Protein AF-A0A4Y2EG56-F1 (afdb_monomer_lite)

pLDDT: mean 76.05, std 14.99, range [33.28, 93.25]

Radius of gyration: 24.4 Å; chains: 1; bounding box: 53×30×68 Å

Secondary structure (DSSP, 8-state):
-B-----EEETTTEEE---EEEEEEEEETTEEEEEEEEE-SSS-PPPPPHHHHHHTTS----S----TTHHHHHHHHHHHTHHHHSSS---SS----PPPTTPPP--PPPPSS-GGGGGGTT---------

Organism: Araneus ventricosus (NCBI:txid182803)

Sequence (131 aa):
METRNIVLEAYGGYKLRPVGMIN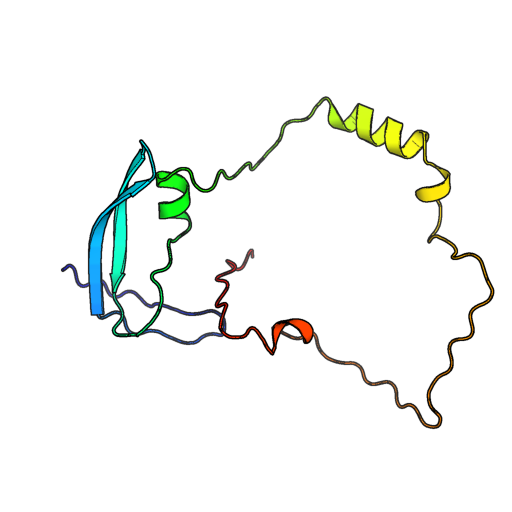LLCSIGNKQSNINFVIENSKSKPLLGLEGCIKLNLVKCIDKVSVNMYQTKTKRIIENNKEIFTGVGKFEGKYTIKLKENAVPIARPPRRIPVSLRCCQLLKLIIPRVE

Structure (mmCIF, N/CA/C/O backbone):
data_AF-A0A4Y2EG56-F1
#
_entry.id   AF-A0A4Y2EG56-F1
#
loop_
_atom_site.group_PDB
_atom_site.id
_atom_site.type_symbol
_atom_site.label_atom_id
_atom_site.label_alt_id
_atom_site.label_comp_id
_atom_site.label_asym_id
_atom_site.label_entity_id
_atom_site.label_seq_id
_atom_site.pdbx_PDB_ins_code
_atom_site.Cartn_x
_atom_site.Cartn_y
_atom_site.Cartn_z
_atom_site.occupancy
_atom_site.B_iso_or_equiv
_atom_site.auth_seq_id
_atom_site.auth_comp_id
_atom_site.auth_asym_id
_atom_site.auth_atom_id
_atom_site.pdbx_PDB_model_num
ATOM 1 N N . MET A 1 1 ? 1.616 -5.820 -30.194 1.00 52.09 1 MET A N 1
ATOM 2 C CA . MET A 1 1 ? 2.252 -5.122 -29.056 1.00 52.09 1 MET A CA 1
ATOM 3 C C . MET A 1 1 ? 2.420 -3.675 -29.461 1.00 52.09 1 MET A C 1
ATOM 5 O O . MET A 1 1 ? 2.997 -3.425 -30.508 1.00 52.09 1 MET A O 1
ATOM 9 N N . GLU A 1 2 ? 1.846 -2.750 -28.702 1.00 53.34 2 GLU A N 1
ATOM 10 C CA . GLU A 1 2 ? 1.925 -1.314 -28.990 1.00 53.34 2 GLU A CA 1
ATOM 11 C C . GLU A 1 2 ? 3.138 -0.735 -28.241 1.00 53.34 2 GLU A C 1
ATOM 13 O O . GLU A 1 2 ? 3.296 -0.980 -27.041 1.00 53.34 2 GLU A O 1
ATOM 18 N N . THR A 1 3 ? 4.019 -0.006 -28.928 1.00 51.59 3 THR A N 1
ATOM 19 C CA . THR A 1 3 ? 5.195 0.641 -28.324 1.00 51.59 3 THR A CA 1
ATOM 20 C C . THR A 1 3 ? 4.871 2.097 -28.012 1.00 51.59 3 THR A C 1
ATOM 22 O O . THR A 1 3 ? 4.972 2.964 -28.876 1.00 51.59 3 THR A O 1
ATOM 25 N N . ARG A 1 4 ? 4.467 2.380 -26.770 1.00 60.25 4 ARG A N 1
ATOM 26 C CA . ARG A 1 4 ? 4.427 3.749 -26.236 1.00 60.25 4 ARG A CA 1
ATOM 27 C C . ARG A 1 4 ? 5.698 4.007 -25.424 1.00 60.25 4 ARG A C 1
ATOM 29 O O . ARG A 1 4 ? 6.161 3.117 -24.714 1.00 60.25 4 ARG A O 1
ATOM 36 N N . ASN A 1 5 ? 6.237 5.225 -25.503 1.00 65.44 5 ASN A N 1
ATOM 37 C CA . ASN A 1 5 ? 7.348 5.684 -24.663 1.00 65.44 5 ASN A CA 1
ATOM 38 C C . ASN A 1 5 ? 6.865 5.842 -23.213 1.00 65.44 5 ASN A C 1
ATOM 40 O O . ASN A 1 5 ? 6.489 6.930 -22.785 1.00 65.44 5 ASN A O 1
ATOM 44 N N . ILE A 1 6 ? 6.818 4.733 -22.476 1.00 74.31 6 ILE A N 1
ATOM 45 C CA . ILE A 1 6 ? 6.399 4.691 -21.074 1.00 74.31 6 ILE A CA 1
ATOM 46 C C . ILE A 1 6 ? 7.645 4.597 -20.208 1.00 74.31 6 ILE A C 1
ATOM 48 O O . ILE A 1 6 ? 8.456 3.686 -20.359 1.00 74.31 6 ILE A O 1
ATOM 52 N N . VAL A 1 7 ? 7.782 5.533 -19.274 1.00 78.19 7 VAL A N 1
ATOM 53 C CA . VAL A 1 7 ? 8.810 5.473 -18.238 1.00 78.19 7 VAL A CA 1
ATOM 54 C C . VAL A 1 7 ? 8.194 4.796 -17.022 1.00 78.19 7 VAL A C 1
ATOM 56 O O . VAL A 1 7 ? 7.281 5.334 -16.401 1.00 78.19 7 VAL A O 1
ATOM 59 N N . LEU A 1 8 ? 8.677 3.600 -16.695 1.00 80.31 8 LEU A N 1
ATOM 60 C CA . LEU A 1 8 ? 8.313 2.914 -15.462 1.00 80.31 8 LEU A CA 1
ATOM 61 C C . LEU A 1 8 ? 9.313 3.302 -14.374 1.00 80.31 8 LEU A C 1
ATOM 63 O O . LEU A 1 8 ? 10.502 3.014 -14.490 1.00 80.31 8 LEU A O 1
ATOM 67 N N . GLU A 1 9 ? 8.842 3.941 -13.310 1.00 82.75 9 GLU A N 1
ATOM 68 C CA . GLU A 1 9 ? 9.673 4.317 -12.168 1.00 82.75 9 GLU A CA 1
ATOM 69 C C . GLU A 1 9 ? 9.198 3.580 -10.917 1.00 82.75 9 GLU A C 1
ATOM 71 O O . GLU A 1 9 ? 8.052 3.701 -10.484 1.00 82.75 9 GLU A O 1
ATOM 76 N N . ALA A 1 10 ? 10.086 2.775 -10.342 1.00 77.25 10 ALA A N 1
ATOM 77 C CA . ALA A 1 10 ? 9.842 2.114 -9.077 1.00 77.25 10 ALA A CA 1
ATOM 78 C C . ALA A 1 10 ? 10.073 3.076 -7.907 1.00 77.25 10 ALA A C 1
ATOM 80 O O . ALA A 1 10 ? 10.843 4.038 -7.983 1.00 77.25 10 ALA A O 1
ATOM 81 N N . TYR A 1 11 ? 9.456 2.743 -6.773 1.00 70.75 11 TYR A N 1
ATOM 82 C CA . TYR A 1 11 ? 9.676 3.444 -5.516 1.00 70.75 11 TYR A CA 1
ATOM 83 C C . TYR A 1 11 ? 11.179 3.554 -5.211 1.00 70.75 11 TYR A C 1
ATOM 85 O O . TYR A 1 11 ? 11.878 2.546 -5.104 1.00 70.75 11 TYR A O 1
ATOM 93 N N . GLY A 1 12 ? 11.673 4.788 -5.087 1.00 71.31 12 GLY A N 1
ATOM 94 C CA . GLY A 1 12 ? 13.093 5.081 -4.880 1.00 71.31 12 GLY A CA 1
ATOM 95 C C . GLY A 1 12 ? 13.820 5.690 -6.082 1.00 71.31 12 GLY A C 1
ATOM 96 O O . GLY A 1 12 ? 14.996 6.006 -5.936 1.00 71.31 12 GLY A O 1
ATOM 97 N N . GLY A 1 13 ? 13.144 5.909 -7.214 1.00 76.19 13 GLY A N 1
ATOM 98 C CA . GLY A 1 13 ? 13.732 6.562 -8.393 1.00 76.19 13 GLY A CA 1
ATOM 99 C C . GLY A 1 13 ? 14.357 5.603 -9.404 1.00 76.19 13 GLY A C 1
ATOM 100 O O . GLY A 1 13 ? 15.019 6.026 -10.350 1.00 76.19 13 GLY A O 1
ATOM 101 N N . TYR A 1 14 ? 14.183 4.298 -9.197 1.00 80.06 14 TYR A N 1
ATOM 102 C CA . TYR A 1 14 ? 14.748 3.287 -10.080 1.00 80.06 14 TYR A CA 1
ATOM 103 C C . TYR A 1 14 ? 13.902 3.155 -11.347 1.00 80.06 14 TYR A C 1
ATOM 105 O O . TYR A 1 14 ? 12.719 2.830 -11.271 1.00 80.06 14 TYR A O 1
ATOM 113 N N . LYS A 1 15 ? 14.516 3.371 -12.511 1.00 82.31 15 LYS A N 1
ATOM 114 C CA . LYS A 1 15 ? 13.837 3.304 -13.808 1.00 82.31 15 LYS A CA 1
ATOM 115 C C . LYS A 1 15 ? 13.892 1.887 -14.376 1.00 82.31 15 LYS A C 1
ATOM 117 O O . LYS A 1 15 ? 14.968 1.312 -14.528 1.00 82.31 15 LYS A O 1
ATOM 122 N N . LEU A 1 16 ? 12.725 1.352 -14.700 1.00 80.81 16 LEU A N 1
ATOM 123 C CA . LEU A 1 16 ? 12.504 0.052 -15.324 1.00 80.81 16 LEU A CA 1
ATOM 124 C C . LEU A 1 16 ? 12.358 0.253 -16.839 1.00 80.81 16 LEU A C 1
ATOM 126 O O . LEU A 1 16 ? 11.815 1.267 -17.290 1.00 80.81 16 LEU A O 1
ATOM 130 N N . ARG A 1 17 ? 12.861 -0.700 -17.631 1.00 82.38 17 ARG A N 1
ATOM 131 C CA . ARG A 1 17 ? 12.807 -0.640 -19.101 1.00 82.38 17 ARG A CA 1
ATOM 132 C C . ARG A 1 17 ? 11.699 -1.563 -19.608 1.00 82.38 17 ARG A C 1
ATOM 134 O O . ARG A 1 17 ? 11.912 -2.775 -19.645 1.00 82.38 17 ARG A O 1
ATOM 141 N N . PRO A 1 18 ? 10.524 -1.028 -19.981 1.00 85.81 18 PRO A N 1
ATOM 142 C CA . PRO A 1 18 ? 9.446 -1.862 -20.485 1.00 85.81 18 PRO A CA 1
ATOM 143 C C . PRO A 1 18 ? 9.796 -2.443 -21.858 1.00 85.81 18 PRO A C 1
ATOM 145 O O . PRO A 1 18 ? 10.366 -1.770 -22.712 1.00 85.81 18 PRO A O 1
ATOM 148 N N . VAL A 1 19 ? 9.420 -3.702 -22.062 1.00 87.12 19 VAL A N 1
ATOM 149 C CA . VAL A 1 19 ? 9.503 -4.421 -23.341 1.00 87.12 19 VAL A CA 1
ATOM 150 C C . VAL A 1 19 ? 8.329 -4.033 -24.243 1.00 87.12 19 VAL A C 1
ATOM 152 O O . VAL A 1 19 ? 8.474 -3.942 -25.457 1.00 87.12 19 VAL A O 1
ATOM 155 N N . GLY A 1 20 ? 7.158 -3.783 -23.653 1.00 85.56 20 GLY A N 1
ATOM 156 C CA . GLY A 1 20 ? 5.966 -3.369 -24.386 1.00 85.56 20 GLY A CA 1
ATOM 157 C C . GLY A 1 20 ? 4.707 -3.426 -23.531 1.00 85.56 20 GLY A C 1
ATOM 158 O O . GLY A 1 20 ? 4.774 -3.616 -22.316 1.00 85.56 20 GLY A O 1
ATOM 159 N N . MET A 1 21 ? 3.552 -3.276 -24.177 1.00 87.25 21 MET A N 1
ATOM 160 C CA . MET A 1 21 ? 2.244 -3.418 -23.539 1.00 87.25 21 MET A CA 1
ATOM 161 C C . MET A 1 21 ? 1.413 -4.524 -24.179 1.00 87.25 21 MET A C 1
ATOM 163 O O . MET A 1 21 ? 1.451 -4.734 -25.398 1.00 87.25 21 MET A O 1
ATOM 167 N N . ILE A 1 22 ? 0.618 -5.187 -23.344 1.00 89.69 22 ILE A N 1
ATOM 168 C CA . ILE A 1 22 ? -0.387 -6.166 -23.751 1.00 89.69 22 ILE A CA 1
ATOM 169 C C . ILE A 1 22 ? -1.712 -5.873 -23.051 1.00 89.69 22 ILE A C 1
ATOM 171 O O . ILE A 1 22 ? -1.736 -5.503 -21.880 1.00 89.69 22 ILE A O 1
ATOM 175 N N . ASN A 1 23 ? -2.818 -6.042 -23.767 1.00 91.50 23 ASN A N 1
ATOM 176 C CA . ASN A 1 23 ? -4.149 -6.022 -23.179 1.00 91.50 23 ASN A CA 1
ATOM 177 C C . ASN A 1 23 ? -4.561 -7.464 -22.870 1.00 91.50 23 ASN A C 1
ATOM 179 O O . ASN A 1 23 ? -4.522 -8.312 -23.762 1.00 91.50 23 ASN A O 1
ATOM 183 N N . LEU A 1 24 ? -4.900 -7.742 -21.613 1.00 91.94 24 LEU A N 1
ATOM 184 C CA . LEU A 1 24 ? -5.325 -9.062 -21.161 1.00 91.94 24 LEU A CA 1
ATOM 185 C C . LEU A 1 24 ? -6.723 -8.988 -20.557 1.00 91.94 24 LEU A C 1
ATOM 187 O O . LEU A 1 24 ? -7.042 -8.086 -19.782 1.00 91.94 24 LEU A O 1
ATOM 191 N N . LEU A 1 25 ? -7.529 -9.994 -20.876 1.00 93.25 25 LEU A N 1
ATOM 192 C CA . LEU A 1 25 ? -8.844 -10.199 -20.294 1.00 93.25 25 LEU A CA 1
ATOM 193 C C . LEU A 1 25 ? -8.685 -10.891 -18.936 1.00 93.25 25 LEU A C 1
ATOM 195 O O . LEU A 1 25 ? -8.434 -12.094 -18.860 1.00 93.25 25 LEU A O 1
ATOM 199 N N . CYS A 1 26 ? -8.810 -10.129 -17.853 1.00 92.50 26 CYS A N 1
ATOM 200 C CA . CYS A 1 26 ? -8.695 -10.641 -16.492 1.00 92.50 26 CYS A CA 1
ATOM 201 C C . CYS A 1 26 ? -10.077 -10.963 -15.924 1.00 92.50 26 CYS A C 1
ATOM 203 O O . CYS A 1 26 ? -11.011 -10.175 -16.081 1.00 92.50 26 CYS A O 1
ATOM 205 N N . SER A 1 27 ? -10.199 -12.095 -15.230 1.00 92.56 27 SER A N 1
ATOM 206 C CA . SER A 1 27 ? -11.420 -12.482 -14.521 1.00 92.56 27 SER A CA 1
ATOM 207 C C . SER A 1 27 ? -11.138 -12.802 -13.056 1.00 92.56 27 SER A C 1
ATOM 209 O O . SER A 1 27 ? -10.104 -13.377 -12.716 1.00 92.56 27 SER A O 1
ATOM 211 N N . ILE A 1 28 ? -12.060 -12.397 -12.183 1.00 90.44 28 ILE A N 1
ATOM 212 C CA . ILE A 1 28 ? -12.071 -12.786 -10.773 1.00 90.44 28 ILE A CA 1
ATOM 213 C C . ILE A 1 28 ? -13.516 -13.019 -10.327 1.00 90.44 28 ILE A C 1
ATOM 215 O O . ILE A 1 28 ? -14.357 -12.116 -10.364 1.00 90.44 28 ILE A O 1
ATOM 219 N N . GLY A 1 29 ? -13.828 -14.263 -9.959 1.00 87.94 29 GLY A N 1
ATOM 220 C CA . GLY A 1 29 ? -15.210 -14.696 -9.742 1.00 87.94 29 GLY A CA 1
ATOM 221 C C . GLY A 1 29 ? -16.077 -14.408 -10.973 1.00 87.94 29 GLY A C 1
ATOM 222 O O . GLY A 1 29 ? -15.744 -14.819 -12.079 1.00 87.94 29 GLY A O 1
ATOM 223 N N . ASN A 1 30 ? -17.149 -13.636 -10.786 1.00 87.62 30 ASN A N 1
ATOM 224 C CA . ASN A 1 30 ? -18.109 -13.301 -11.847 1.00 87.62 30 ASN A CA 1
ATOM 225 C C . ASN A 1 30 ? -17.785 -11.991 -12.587 1.00 87.62 30 ASN A C 1
ATOM 227 O O . ASN A 1 30 ? -18.604 -11.508 -13.367 1.00 87.62 30 ASN A O 1
ATOM 231 N N . LYS A 1 31 ? -16.640 -11.359 -12.305 1.00 88.69 31 LYS A N 1
ATOM 232 C CA . LYS A 1 31 ? -16.255 -10.082 -12.920 1.00 88.69 31 LYS A CA 1
ATOM 233 C C . LYS A 1 31 ? -15.140 -10.292 -13.919 1.00 88.69 31 LYS A C 1
ATOM 235 O O . LYS A 1 31 ? -14.160 -10.971 -13.622 1.00 88.69 31 LYS A O 1
ATOM 240 N N . GLN A 1 32 ? -15.277 -9.655 -15.074 1.00 92.69 32 GLN A N 1
ATOM 241 C CA . GLN A 1 32 ? -14.309 -9.727 -16.153 1.00 92.69 32 GLN A CA 1
ATOM 242 C C . GLN A 1 32 ? -14.025 -8.325 -16.687 1.00 92.69 32 GLN A C 1
ATOM 244 O O . GLN A 1 32 ? -14.930 -7.498 -16.810 1.00 92.69 32 GLN A O 1
ATOM 249 N N . SER A 1 33 ? -12.759 -8.015 -16.946 1.00 92.00 33 SER A N 1
ATOM 250 C CA . SER A 1 33 ? -12.349 -6.710 -17.465 1.00 92.00 33 SER A CA 1
ATOM 251 C C . SER A 1 33 ? -11.045 -6.813 -18.242 1.00 92.00 33 SER A C 1
ATOM 253 O O . SER A 1 33 ? -10.140 -7.552 -17.861 1.00 92.00 33 SER A O 1
ATOM 255 N N . ASN A 1 34 ? -10.940 -6.026 -19.311 1.00 92.81 34 ASN A N 1
ATOM 256 C CA . ASN A 1 34 ? -9.704 -5.864 -20.070 1.00 92.81 34 ASN A CA 1
ATOM 257 C C . ASN A 1 34 ? -8.760 -4.898 -19.347 1.00 92.81 34 ASN A C 1
ATOM 259 O O . ASN A 1 34 ? -9.130 -3.758 -19.038 1.00 92.81 34 ASN A O 1
ATOM 263 N N . ILE A 1 35 ? -7.540 -5.356 -19.075 1.00 92.06 35 ILE A N 1
ATOM 264 C CA . ILE A 1 35 ? -6.521 -4.621 -18.323 1.00 92.06 35 ILE A CA 1
ATOM 265 C C . ILE A 1 35 ? -5.233 -4.592 -19.141 1.00 92.06 35 ILE A C 1
ATOM 267 O O . ILE A 1 35 ? -4.777 -5.608 -19.663 1.00 92.06 35 ILE A O 1
ATOM 271 N N . ASN A 1 36 ? -4.642 -3.404 -19.246 1.00 90.06 36 ASN A N 1
ATOM 272 C CA . ASN A 1 36 ? -3.365 -3.210 -19.913 1.00 90.06 36 ASN A CA 1
ATOM 273 C C . ASN A 1 36 ? -2.220 -3.524 -18.946 1.00 90.06 36 ASN A C 1
ATOM 275 O O . ASN A 1 36 ? -2.102 -2.896 -17.895 1.00 90.06 36 ASN A O 1
ATOM 279 N N . PHE A 1 37 ? -1.354 -4.457 -19.327 1.00 88.69 37 PHE A N 1
ATOM 280 C CA . PHE A 1 37 ? -0.123 -4.778 -18.619 1.00 88.69 37 PHE A CA 1
ATOM 281 C C . PHE A 1 37 ? 1.071 -4.217 -19.372 1.00 88.69 37 PHE A C 1
ATOM 283 O O . PHE A 1 37 ? 1.187 -4.372 -20.589 1.00 88.69 37 PHE A O 1
ATOM 290 N N . VAL A 1 38 ? 1.980 -3.599 -18.625 1.00 89.12 38 VAL A N 1
ATOM 291 C CA . VAL A 1 38 ? 3.306 -3.249 -19.123 1.00 89.12 38 VAL A CA 1
ATOM 292 C C . VAL A 1 38 ? 4.239 -4.412 -18.805 1.00 89.12 38 VAL A C 1
ATOM 294 O O . VAL A 1 38 ? 4.331 -4.843 -17.657 1.00 89.12 38 VAL A O 1
ATOM 297 N N . ILE A 1 39 ? 4.892 -4.947 -19.830 1.00 87.50 39 ILE A N 1
ATOM 298 C CA . ILE A 1 39 ? 5.766 -6.114 -19.725 1.00 87.50 39 ILE A CA 1
ATOM 299 C C . ILE A 1 39 ? 7.194 -5.634 -19.492 1.00 87.50 39 ILE A C 1
ATOM 301 O O . ILE A 1 39 ? 7.682 -4.758 -20.203 1.00 87.50 39 ILE A O 1
ATOM 305 N N . GLU A 1 40 ? 7.885 -6.253 -18.544 1.00 86.31 40 GLU A N 1
ATOM 306 C CA . GLU A 1 40 ? 9.322 -6.109 -18.333 1.00 86.31 40 GLU A CA 1
ATOM 307 C C . GLU A 1 40 ? 9.967 -7.499 -18.298 1.00 86.31 40 GLU A C 1
ATOM 309 O O . GLU A 1 40 ? 9.368 -8.456 -17.807 1.00 86.31 40 GLU A O 1
ATOM 314 N N . ASN A 1 41 ? 11.202 -7.614 -18.792 1.00 82.69 41 ASN A N 1
ATOM 315 C CA . ASN A 1 41 ? 11.985 -8.843 -18.691 1.00 82.69 41 ASN A CA 1
ATOM 316 C C . ASN A 1 41 ? 12.589 -9.009 -17.282 1.00 82.69 41 ASN A C 1
ATOM 318 O O . ASN A 1 41 ? 13.801 -8.900 -17.088 1.00 82.69 41 ASN A O 1
ATOM 322 N N . SER A 1 42 ? 11.739 -9.231 -16.278 1.00 78.62 42 SER A N 1
ATOM 32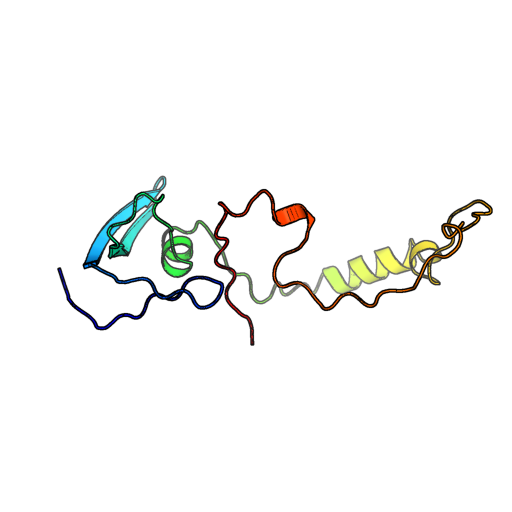3 C CA . SER A 1 42 ? 12.158 -9.510 -14.904 1.00 78.62 42 SER A CA 1
ATOM 324 C C . SER A 1 42 ? 11.409 -10.718 -14.334 1.00 78.62 42 SER A C 1
ATOM 326 O O . SER A 1 42 ? 10.221 -10.917 -14.580 1.00 78.62 42 SER A O 1
ATOM 328 N N . LYS A 1 43 ? 12.101 -11.554 -13.547 1.00 76.56 43 LYS A N 1
ATOM 329 C CA . LYS A 1 43 ? 11.483 -12.672 -12.813 1.00 76.56 43 LYS A CA 1
ATOM 330 C C . LYS A 1 43 ? 10.768 -12.130 -11.572 1.00 76.56 43 LYS A C 1
ATOM 332 O O . LYS A 1 43 ? 11.272 -12.246 -10.458 1.00 76.56 43 LYS A O 1
ATOM 337 N N . SER A 1 44 ? 9.629 -11.476 -11.767 1.00 74.56 44 SER A N 1
ATOM 338 C CA . SER A 1 44 ? 8.819 -10.907 -10.689 1.00 74.56 44 SER A CA 1
ATOM 339 C C . SER A 1 44 ? 7.354 -11.329 -10.811 1.00 74.56 44 SER A C 1
ATOM 341 O O . SER A 1 44 ? 6.904 -11.780 -11.863 1.00 74.56 44 SER A O 1
ATOM 343 N N . LYS A 1 45 ? 6.607 -11.245 -9.703 1.00 82.62 45 LYS A N 1
ATOM 344 C CA . LYS A 1 45 ? 5.161 -11.488 -9.730 1.00 82.62 45 LYS A CA 1
ATOM 345 C C . LYS A 1 45 ? 4.470 -10.295 -10.402 1.00 82.62 45 LYS A C 1
ATOM 347 O O . LYS A 1 45 ? 4.816 -9.160 -10.066 1.00 82.62 45 LYS A O 1
ATOM 352 N N . PRO A 1 46 ? 3.496 -10.526 -11.299 1.00 84.62 46 PRO A N 1
ATOM 353 C CA . PRO A 1 46 ? 2.768 -9.440 -11.937 1.00 84.62 46 PRO A CA 1
ATOM 354 C C . PRO A 1 46 ? 2.019 -8.625 -10.882 1.00 84.62 46 PRO A C 1
ATOM 356 O O . PRO A 1 46 ? 1.433 -9.177 -9.948 1.00 84.62 46 PRO A O 1
ATOM 359 N N . LEU A 1 47 ? 2.052 -7.306 -11.037 1.00 87.81 47 LEU A N 1
ATOM 360 C CA . LEU A 1 47 ? 1.354 -6.376 -10.160 1.00 87.81 47 LEU A CA 1
ATOM 361 C C . LEU A 1 47 ? 0.100 -5.867 -10.858 1.00 87.81 47 LEU A C 1
ATOM 363 O O . LEU A 1 47 ? 0.128 -5.532 -12.042 1.00 87.81 47 LEU A O 1
ATOM 367 N N . LEU A 1 48 ? -0.991 -5.786 -10.103 1.00 89.31 48 LEU A N 1
ATOM 368 C CA . LEU A 1 48 ? -2.225 -5.181 -10.569 1.00 89.31 48 LEU A CA 1
ATOM 369 C C . LEU A 1 48 ? -2.266 -3.724 -10.107 1.00 89.31 48 LEU A C 1
ATOM 371 O O . LEU A 1 48 ? -2.225 -3.441 -8.910 1.00 89.31 48 LEU A O 1
ATOM 375 N N . GLY A 1 49 ? -2.313 -2.800 -11.066 1.00 87.88 49 GLY A N 1
ATOM 376 C CA . GLY A 1 49 ? -2.447 -1.376 -10.773 1.00 87.88 49 GLY A CA 1
ATOM 377 C C . GLY A 1 49 ? -3.814 -1.036 -10.177 1.00 87.88 49 GLY A C 1
ATOM 378 O O . GLY A 1 49 ? -4.776 -1.794 -10.321 1.00 87.88 49 GLY A O 1
ATOM 379 N N . LEU A 1 50 ? -3.917 0.143 -9.557 1.00 87.19 50 LEU A N 1
ATOM 380 C CA . LEU A 1 50 ? -5.156 0.630 -8.940 1.00 87.19 50 LEU A CA 1
ATOM 381 C C . LEU A 1 50 ? -6.343 0.597 -9.914 1.00 87.19 50 LEU A C 1
ATOM 383 O O . LEU A 1 50 ? -7.419 0.133 -9.551 1.00 87.19 50 LEU A O 1
ATOM 387 N N . GLU A 1 51 ? -6.132 1.020 -11.162 1.00 87.31 51 GLU A N 1
ATOM 388 C CA . GLU A 1 51 ? -7.163 0.998 -12.203 1.00 87.31 51 GLU A CA 1
ATOM 389 C C . GLU A 1 51 ? -7.718 -0.419 -12.429 1.00 87.31 51 GLU A C 1
ATOM 391 O O . GLU A 1 51 ? -8.932 -0.620 -12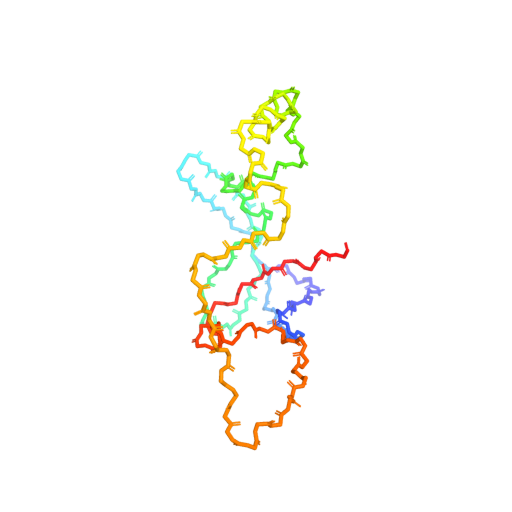.475 1.00 87.31 51 GLU A O 1
ATOM 396 N N . GLY A 1 52 ? -6.838 -1.423 -12.505 1.00 88.94 52 GLY A N 1
ATOM 397 C CA . GLY A 1 52 ? -7.232 -2.825 -12.630 1.00 88.94 52 GLY A CA 1
ATOM 398 C C . GLY A 1 52 ? -7.981 -3.333 -11.397 1.00 88.94 52 GLY A C 1
ATOM 399 O O . GLY A 1 52 ? -9.006 -4.002 -11.529 1.00 88.94 52 GLY A O 1
ATOM 400 N N . CYS A 1 53 ? -7.521 -2.962 -10.200 1.00 90.94 53 CYS A N 1
ATOM 401 C CA . CYS A 1 53 ? -8.186 -3.302 -8.941 1.00 90.94 53 CYS A CA 1
ATOM 402 C C . CYS A 1 53 ? -9.599 -2.710 -8.842 1.00 90.94 53 CYS A C 1
ATOM 404 O O . CYS A 1 53 ? -10.503 -3.390 -8.356 1.00 90.94 53 CYS A O 1
ATOM 406 N N . ILE A 1 54 ? -9.810 -1.477 -9.312 1.00 89.50 54 ILE A N 1
ATOM 407 C CA . ILE A 1 54 ? -11.133 -0.835 -9.333 1.00 89.50 54 ILE A CA 1
ATOM 408 C C . ILE A 1 54 ? -12.041 -1.522 -10.359 1.00 89.50 54 ILE A C 1
ATOM 410 O O . ILE A 1 54 ? -13.170 -1.879 -10.021 1.00 89.50 54 ILE A O 1
ATOM 414 N N . LYS A 1 55 ? -11.547 -1.787 -11.580 1.00 89.62 55 LYS A N 1
ATOM 415 C CA . LYS A 1 55 ? -12.310 -2.485 -12.637 1.00 89.62 55 LYS A CA 1
ATOM 416 C C . LYS A 1 55 ? -12.774 -3.875 -12.199 1.00 89.62 55 LYS A C 1
ATOM 418 O O . LYS A 1 55 ? -13.933 -4.236 -12.380 1.00 89.62 55 LYS A O 1
ATOM 423 N N . LEU A 1 56 ? -11.893 -4.626 -11.541 1.00 90.38 56 LEU A N 1
ATOM 424 C CA . LEU A 1 56 ? -12.217 -5.936 -10.973 1.00 90.38 56 LEU A CA 1
ATOM 425 C C . LEU A 1 56 ? -12.965 -5.848 -9.631 1.00 90.38 56 LEU A C 1
ATOM 427 O O . LEU A 1 56 ? -13.336 -6.876 -9.067 1.00 90.38 56 LEU A O 1
ATOM 431 N N . ASN A 1 57 ? -13.227 -4.636 -9.125 1.00 88.88 57 ASN A N 1
ATOM 432 C CA . ASN A 1 57 ? -13.894 -4.374 -7.850 1.00 88.88 57 ASN A CA 1
ATOM 433 C C . ASN A 1 57 ? -13.233 -5.110 -6.666 1.00 88.88 57 ASN A C 1
ATOM 435 O O . ASN A 1 57 ? -13.909 -5.617 -5.770 1.00 88.88 57 ASN A O 1
ATOM 439 N N . LEU A 1 58 ? -11.903 -5.159 -6.682 1.00 88.31 58 LEU A N 1
ATOM 440 C CA . LEU A 1 58 ? -11.062 -5.606 -5.571 1.00 88.31 58 LEU A CA 1
ATOM 441 C C . LEU A 1 58 ? -10.874 -4.497 -4.537 1.00 88.31 58 LEU A C 1
ATOM 443 O O . LEU A 1 58 ? -10.717 -4.770 -3.352 1.00 88.31 58 LEU A O 1
ATOM 447 N N . VAL A 1 59 ? -10.910 -3.243 -4.992 1.00 88.31 59 VAL A N 1
ATOM 448 C CA . VAL A 1 59 ? -10.790 -2.052 -4.152 1.00 88.31 59 VAL A CA 1
ATOM 449 C C . VAL A 1 59 ? -11.936 -1.105 -4.480 1.00 88.31 59 VAL A C 1
ATOM 451 O O . VAL A 1 59 ? -12.246 -0.874 -5.648 1.00 88.31 59 VAL A O 1
ATOM 454 N N . LYS A 1 60 ? -12.556 -0.545 -3.440 1.00 83.94 60 LYS A N 1
ATOM 455 C CA . LYS A 1 60 ? -13.522 0.550 -3.546 1.00 83.94 60 LYS A CA 1
ATOM 456 C C . LYS A 1 60 ? -12.933 1.773 -2.854 1.00 83.94 60 LYS A C 1
ATOM 458 O O . LYS A 1 60 ? -12.725 1.736 -1.644 1.00 83.94 60 LYS A O 1
ATOM 463 N N . CYS A 1 61 ? -12.669 2.834 -3.610 1.00 77.69 61 CYS A N 1
ATOM 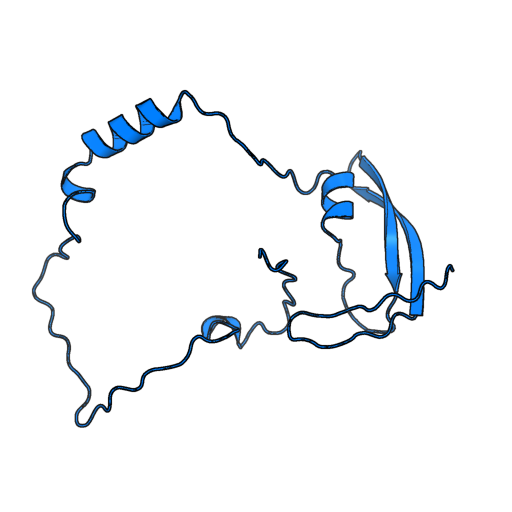464 C CA . CYS A 1 61 ? -12.320 4.127 -3.030 1.00 77.69 61 CYS A CA 1
ATOM 465 C C . CYS A 1 61 ? -13.599 4.768 -2.491 1.00 77.69 61 CYS A C 1
ATOM 467 O O . CYS A 1 61 ? -14.575 4.921 -3.224 1.00 77.69 61 CYS A O 1
ATOM 469 N N . ILE A 1 62 ? -13.616 5.085 -1.199 1.00 80.50 62 ILE A N 1
ATOM 470 C CA . ILE A 1 62 ? -14.734 5.768 -0.554 1.00 80.50 62 ILE A CA 1
ATOM 471 C C . ILE A 1 62 ? -14.215 7.135 -0.114 1.00 80.50 62 ILE A C 1
ATOM 473 O O . ILE A 1 62 ? -13.617 7.253 0.951 1.00 80.50 62 ILE A O 1
ATOM 477 N N . ASP A 1 63 ? -14.426 8.155 -0.946 1.00 69.94 63 ASP A N 1
ATOM 478 C CA . ASP A 1 63 ? -13.865 9.499 -0.718 1.00 69.94 63 ASP A CA 1
ATOM 479 C C . ASP A 1 63 ? -14.591 10.265 0.389 1.00 69.94 63 ASP A C 1
ATOM 481 O O . ASP A 1 63 ? -14.024 11.126 1.061 1.00 69.94 63 ASP A O 1
ATOM 485 N N . LYS A 1 64 ? -15.873 9.959 0.595 1.00 65.00 64 LYS A N 1
ATOM 486 C CA . LYS A 1 64 ? -16.680 10.613 1.617 1.00 65.00 64 LYS A CA 1
ATOM 487 C C . LYS A 1 64 ? -17.716 9.643 2.145 1.00 65.00 64 LYS A C 1
ATOM 489 O O . LYS A 1 64 ? -18.696 9.324 1.479 1.00 65.00 64 LYS A O 1
ATOM 494 N N . VAL A 1 65 ? -17.516 9.196 3.378 1.00 66.94 65 VAL A N 1
ATOM 495 C CA . VAL A 1 65 ? -18.593 8.573 4.141 1.00 66.94 65 VAL A CA 1
ATOM 496 C C . VAL A 1 65 ? -19.375 9.729 4.764 1.00 66.94 65 VAL A C 1
ATOM 498 O O . VAL A 1 65 ? -18.918 10.362 5.715 1.00 66.94 65 VAL A O 1
ATOM 501 N N . SER A 1 66 ? -20.520 10.091 4.185 1.00 62.28 66 SER A N 1
ATOM 502 C CA . SER A 1 66 ? -21.399 11.119 4.751 1.00 62.28 66 SER A CA 1
ATOM 503 C C . SER A 1 66 ? -22.072 10.555 5.994 1.00 62.28 66 SER A C 1
ATOM 505 O O . SER A 1 66 ? -23.104 9.891 5.902 1.00 62.28 66 SER A O 1
ATOM 507 N N . VAL A 1 67 ? -21.466 10.764 7.161 1.00 57.84 67 VAL A N 1
ATOM 508 C CA . VAL A 1 67 ? -21.986 10.173 8.394 1.00 57.84 67 VAL A CA 1
ATOM 509 C C . VAL A 1 67 ? -22.499 11.250 9.319 1.00 57.84 67 VAL A C 1
ATOM 511 O O . VAL A 1 67 ? -21.868 11.625 10.305 1.00 57.84 67 VAL A O 1
ATOM 514 N N . ASN A 1 68 ? -23.727 11.677 9.037 1.00 57.97 68 ASN A N 1
ATOM 515 C CA . ASN A 1 68 ? -24.528 12.449 9.986 1.00 57.97 68 ASN A CA 1
ATOM 516 C C . ASN A 1 68 ? -24.746 11.689 11.315 1.00 57.97 68 ASN A C 1
ATOM 518 O O . ASN A 1 68 ? -25.056 12.298 12.331 1.00 57.97 68 ASN A O 1
ATOM 522 N N . MET A 1 69 ? -24.516 10.369 11.343 1.00 52.88 69 MET A N 1
ATOM 523 C CA . MET A 1 69 ? -24.629 9.518 12.534 1.00 52.88 69 MET A CA 1
ATOM 524 C C . MET A 1 69 ? -23.353 9.460 13.409 1.00 52.88 69 MET A C 1
ATOM 526 O O . MET A 1 69 ? -23.442 9.094 14.581 1.00 52.88 69 MET A O 1
ATOM 530 N N . TYR A 1 70 ? -22.160 9.805 12.890 1.00 53.19 70 TYR A N 1
ATOM 531 C CA . TYR A 1 70 ? -20.912 9.697 13.669 1.00 53.19 70 TYR A CA 1
ATOM 532 C C . TYR A 1 70 ? -20.656 10.912 14.551 1.00 53.19 70 TYR A C 1
ATOM 534 O O . TYR A 1 70 ? -20.087 10.742 15.620 1.00 53.19 70 TYR A O 1
ATOM 542 N N . GLN A 1 71 ? -21.123 12.113 14.200 1.00 56.31 71 GLN A N 1
ATOM 543 C CA . GLN A 1 71 ? -20.937 13.262 15.096 1.00 56.31 71 GLN A CA 1
ATOM 544 C C . GLN A 1 71 ? -21.637 13.057 16.445 1.00 56.31 71 GLN A C 1
ATOM 546 O O . GLN A 1 71 ? -21.084 13.417 17.478 1.00 56.31 71 GLN A O 1
ATOM 551 N N . THR A 1 72 ? -22.810 12.421 16.464 1.00 59.50 72 THR A N 1
ATOM 552 C CA . THR A 1 72 ? -23.517 12.089 17.708 1.00 59.50 72 THR A CA 1
ATOM 553 C C . THR A 1 72 ? -22.881 10.911 18.443 1.00 59.50 72 THR A C 1
ATOM 555 O O . THR A 1 72 ? -22.756 10.971 19.662 1.00 59.50 72 THR A O 1
ATOM 558 N N . LYS A 1 73 ? -22.416 9.864 17.746 1.00 65.50 73 LYS A N 1
ATOM 559 C CA . LYS A 1 73 ? -21.725 8.729 18.391 1.00 65.50 73 LYS A CA 1
ATOM 560 C C . LYS A 1 73 ? -20.342 9.092 18.928 1.00 65.50 73 LYS A C 1
ATOM 562 O O . LYS A 1 73 ? -20.034 8.723 20.052 1.00 65.50 73 LYS A O 1
ATOM 567 N N . THR A 1 74 ? -19.530 9.829 18.178 1.00 69.25 74 THR A N 1
ATOM 568 C CA . THR A 1 74 ? -18.187 10.234 18.610 1.00 69.25 74 THR A CA 1
ATOM 569 C C . THR A 1 74 ? -18.258 11.204 19.782 1.00 69.25 74 THR A C 1
ATOM 571 O O . THR A 1 74 ? -17.527 11.015 20.747 1.00 69.25 74 THR A O 1
ATOM 574 N N . LYS A 1 75 ? -19.193 12.169 19.773 1.00 75.94 75 LYS A N 1
ATOM 575 C CA . LYS A 1 75 ? -19.442 13.029 20.944 1.00 75.94 75 LYS A CA 1
ATOM 576 C C . LYS A 1 75 ? -19.848 12.211 22.169 1.00 75.94 75 LYS A C 1
ATOM 578 O O . LYS A 1 75 ? -19.251 12.392 23.219 1.00 75.94 75 LYS A O 1
ATOM 583 N N . ARG A 1 76 ? -20.761 11.245 22.013 1.00 80.31 76 ARG A N 1
ATOM 584 C CA . ARG A 1 76 ? -21.149 10.327 23.099 1.00 80.31 76 ARG A CA 1
ATOM 585 C C . ARG A 1 76 ? -19.979 9.481 23.607 1.00 80.31 76 ARG A C 1
ATOM 587 O O . ARG A 1 76 ? -19.858 9.289 24.805 1.00 80.31 76 ARG A O 1
ATOM 594 N N . ILE A 1 77 ? -19.102 8.987 22.730 1.00 82.88 77 ILE A N 1
ATOM 595 C CA . ILE A 1 77 ? -17.915 8.212 23.132 1.00 82.88 77 ILE A CA 1
ATOM 596 C C . ILE A 1 77 ? -16.935 9.090 23.911 1.00 82.88 77 ILE A C 1
ATOM 598 O O . ILE A 1 77 ? -16.432 8.655 24.942 1.00 82.88 77 ILE A O 1
ATOM 602 N N . ILE A 1 78 ? -16.686 10.316 23.447 1.00 83.31 78 ILE A N 1
ATOM 603 C CA . ILE A 1 78 ? -15.812 11.269 24.140 1.00 83.31 78 ILE A CA 1
ATOM 604 C C . ILE A 1 78 ? -16.412 11.647 25.499 1.00 83.31 78 ILE A C 1
ATOM 606 O O . ILE A 1 78 ? -15.700 11.655 26.495 1.00 83.31 78 ILE A O 1
ATOM 610 N N . GLU A 1 79 ? -17.718 11.918 25.558 1.00 85.75 79 GLU A N 1
ATOM 611 C CA . GLU A 1 79 ? -18.418 12.251 26.803 1.00 85.75 79 GLU A CA 1
ATOM 612 C C . GLU A 1 79 ? -18.429 11.095 27.805 1.00 85.75 79 GLU A C 1
ATOM 614 O O . GLU A 1 79 ? -18.221 11.333 28.993 1.00 85.75 79 GLU A O 1
ATOM 619 N N . ASN A 1 80 ? -18.616 9.861 27.333 1.00 88.31 80 ASN A N 1
ATOM 620 C CA . ASN A 1 80 ? -18.641 8.667 28.177 1.00 88.31 80 ASN A CA 1
ATOM 621 C C . ASN A 1 80 ? -17.251 8.225 28.653 1.00 88.31 80 ASN A C 1
ATOM 623 O O . ASN A 1 80 ? -17.171 7.422 29.570 1.00 88.31 80 ASN A O 1
ATOM 627 N N . ASN A 1 81 ? -16.174 8.702 28.023 1.00 84.00 81 ASN A N 1
ATOM 628 C CA . ASN A 1 81 ? -14.795 8.318 28.343 1.00 84.00 81 ASN A CA 1
ATOM 629 C C . ASN A 1 81 ? -13.924 9.560 28.568 1.00 84.00 81 ASN A C 1
ATOM 631 O O . ASN A 1 81 ? -12.779 9.622 28.107 1.00 84.00 81 ASN A O 1
ATOM 635 N N . LYS A 1 82 ? -14.481 10.587 29.223 1.00 84.19 82 LYS A N 1
ATOM 636 C CA . LYS A 1 82 ? -13.789 11.867 29.419 1.00 84.19 82 LYS A CA 1
ATOM 637 C C . LYS A 1 82 ? -12.428 11.673 30.071 1.00 84.19 82 LYS A C 1
ATOM 639 O O . LYS A 1 82 ? -11.483 12.276 29.579 1.00 84.19 82 LYS A O 1
ATOM 644 N N . GLU A 1 83 ? -12.297 10.796 31.072 1.00 79.19 83 GLU A N 1
ATOM 645 C CA . GLU A 1 83 ? -11.004 10.560 31.729 1.00 79.19 83 GLU A CA 1
ATOM 646 C C . GLU A 1 83 ? -9.895 10.080 30.778 1.00 79.19 83 GLU A C 1
ATOM 648 O O . GLU A 1 83 ? -8.730 10.407 30.993 1.00 79.19 83 GLU A O 1
ATOM 653 N N . ILE A 1 84 ? -10.241 9.362 29.704 1.00 79.75 84 ILE A N 1
ATOM 654 C CA . ILE A 1 84 ? -9.283 8.846 28.712 1.00 79.75 84 ILE A CA 1
ATOM 655 C C . ILE A 1 84 ? -8.843 9.959 27.754 1.00 79.75 84 ILE A C 1
ATOM 657 O O . ILE A 1 84 ? -7.697 9.991 27.308 1.00 79.75 84 ILE A O 1
ATOM 661 N N . PHE A 1 85 ? -9.758 10.875 27.429 1.00 77.06 85 PHE A N 1
ATOM 662 C CA . PHE A 1 85 ? -9.536 11.953 26.461 1.00 77.06 85 PHE A CA 1
ATOM 663 C C . PHE A 1 85 ? -9.100 13.279 27.101 1.00 77.06 85 PHE A C 1
ATOM 665 O O . PHE A 1 85 ? -8.876 14.259 26.389 1.00 77.06 85 PHE A O 1
ATOM 672 N N . THR A 1 86 ? -8.960 13.330 28.427 1.00 78.38 86 THR A N 1
ATOM 673 C CA . THR A 1 86 ? -8.438 14.493 29.152 1.00 78.38 86 THR A CA 1
ATOM 674 C C . THR A 1 86 ? -6.993 14.281 29.597 1.00 78.38 86 THR A C 1
ATOM 676 O O . THR A 1 86 ? -6.689 13.362 30.352 1.00 78.38 86 THR A O 1
ATOM 679 N N . GLY A 1 87 ? -6.104 15.188 29.184 1.00 78.12 87 GLY A N 1
ATOM 680 C CA . GLY A 1 87 ? -4.675 15.138 29.505 1.00 78.12 87 GLY A CA 1
ATOM 681 C C . GLY A 1 87 ? -3.862 14.267 28.540 1.00 78.12 87 GLY A C 1
ATOM 682 O O . GLY A 1 87 ? -4.363 13.773 27.539 1.00 78.12 87 GLY A O 1
A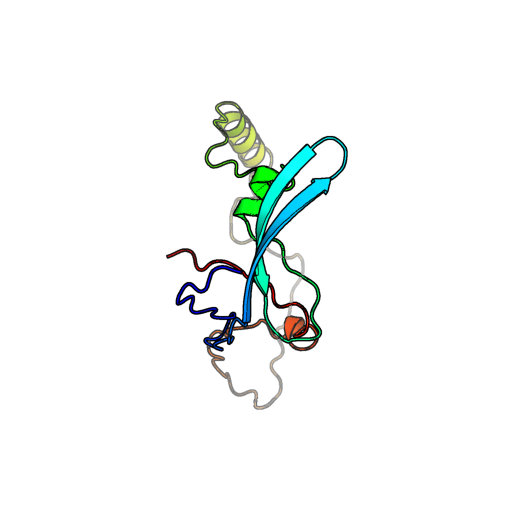TOM 683 N N . VAL A 1 88 ? -2.573 14.099 28.832 1.00 76.81 88 VAL A N 1
ATOM 684 C CA . VAL A 1 88 ? -1.633 13.286 28.028 1.00 76.81 88 VAL A CA 1
ATOM 685 C C . VAL A 1 88 ? -1.639 11.795 28.406 1.00 76.81 88 VAL A C 1
ATOM 687 O O . VAL A 1 88 ? -0.843 11.022 27.879 1.00 76.81 88 VAL A O 1
ATOM 690 N N . GLY A 1 89 ? -2.540 11.386 29.308 1.00 66.94 89 GLY A N 1
ATOM 691 C CA . GLY A 1 89 ? -2.512 10.077 29.957 1.00 66.94 89 GLY A CA 1
ATOM 692 C C . GLY A 1 89 ? -1.364 9.964 30.967 1.00 66.94 89 GLY A C 1
ATOM 693 O O . GLY A 1 89 ? -0.301 10.569 30.819 1.00 66.94 89 GLY A O 1
ATOM 694 N N . LYS A 1 90 ? -1.573 9.194 32.036 1.00 72.00 90 LYS A N 1
ATOM 695 C CA . LYS A 1 90 ? -0.542 8.894 33.036 1.00 72.00 90 LYS A CA 1
ATOM 696 C C . LYS A 1 90 ? -0.528 7.390 33.254 1.00 72.00 90 LYS A C 1
ATOM 698 O O . LYS A 1 90 ? -1.512 6.836 33.724 1.00 72.00 90 LYS A O 1
ATOM 703 N N . PHE A 1 91 ? 0.575 6.735 32.901 1.00 72.50 91 PHE A N 1
ATOM 704 C CA . PHE A 1 91 ? 0.773 5.339 33.278 1.00 72.50 91 PHE A CA 1
ATOM 705 C C . PHE A 1 91 ? 0.870 5.236 34.801 1.00 72.50 91 PHE A C 1
ATOM 707 O O . PHE A 1 91 ? 1.547 6.048 35.439 1.00 72.50 91 PHE A O 1
ATOM 714 N N . GLU A 1 92 ? 0.190 4.250 35.382 1.00 79.31 92 GLU A N 1
ATOM 715 C CA . GLU A 1 92 ? 0.317 3.980 36.808 1.00 79.31 92 GLU A CA 1
ATOM 716 C C . GLU A 1 92 ? 1.718 3.444 37.121 1.00 79.31 92 GLU A C 1
ATOM 718 O O . GLU A 1 92 ? 2.247 2.579 36.424 1.00 79.31 92 GLU A O 1
ATOM 723 N N . GLY A 1 93 ? 2.329 3.984 38.176 1.00 82.44 93 GLY A N 1
ATOM 724 C CA . GLY A 1 93 ? 3.671 3.615 38.617 1.00 82.44 93 GLY A CA 1
ATOM 725 C C . GLY A 1 93 ? 4.721 4.710 38.418 1.00 82.44 93 GLY A C 1
ATOM 726 O O . GLY A 1 93 ? 4.603 5.610 37.587 1.00 82.44 93 GLY A O 1
ATOM 727 N N . LYS A 1 94 ? 5.779 4.646 39.232 1.00 85.44 94 LYS A N 1
ATOM 728 C CA . LYS A 1 94 ? 6.977 5.473 39.051 1.00 85.44 94 LYS A CA 1
ATOM 729 C C . LYS A 1 94 ? 7.907 4.734 38.102 1.00 85.44 94 LYS A C 1
ATOM 731 O O . LYS A 1 94 ? 8.342 3.630 38.414 1.00 85.44 94 LYS A O 1
ATOM 736 N N . TYR A 1 95 ? 8.229 5.347 36.972 1.00 82.06 95 TYR A N 1
ATOM 737 C CA . TYR A 1 95 ? 9.231 4.814 36.060 1.00 82.06 95 TYR A CA 1
ATOM 738 C C . TYR A 1 95 ? 10.518 5.631 36.157 1.00 82.06 95 TYR A C 1
ATOM 740 O O . TYR A 1 95 ? 10.495 6.841 36.382 1.00 82.06 95 TYR A O 1
ATOM 748 N N . THR A 1 96 ? 11.651 4.960 35.994 1.00 85.38 96 THR A N 1
ATOM 749 C CA . THR A 1 96 ? 12.964 5.601 35.954 1.00 85.38 96 THR A CA 1
ATOM 750 C C . THR A 1 96 ? 13.552 5.375 34.571 1.00 85.38 96 THR A C 1
ATOM 752 O O . THR A 1 96 ? 13.919 4.249 34.233 1.00 85.38 96 THR A O 1
ATOM 755 N N . ILE A 1 97 ? 13.660 6.437 33.767 1.00 83.81 97 ILE A N 1
ATOM 756 C CA . ILE A 1 97 ? 14.456 6.387 32.536 1.00 83.81 97 ILE A CA 1
ATOM 757 C C . ILE A 1 97 ? 15.917 6.319 32.953 1.00 83.81 97 ILE A C 1
ATOM 759 O O . ILE A 1 97 ? 16.448 7.285 33.497 1.00 83.81 97 ILE A O 1
ATOM 763 N N . LYS A 1 98 ? 16.582 5.198 32.688 1.00 87.00 98 LYS A N 1
ATOM 764 C CA . LYS A 1 98 ? 18.036 5.109 32.819 1.00 87.00 98 LYS A CA 1
ATOM 765 C C . LYS A 1 98 ? 18.651 5.265 31.437 1.00 87.00 98 LYS A C 1
ATOM 767 O O . LYS A 1 98 ? 18.408 4.448 30.550 1.00 87.00 98 LYS A O 1
ATOM 772 N N . LEU A 1 99 ? 19.430 6.325 31.253 1.00 85.00 99 LEU A N 1
ATOM 773 C CA . LEU A 1 99 ? 20.323 6.436 30.106 1.00 85.00 99 LEU A CA 1
ATOM 774 C C . LEU A 1 99 ? 21.538 5.540 30.351 1.00 85.00 99 LEU A C 1
ATOM 776 O O . LEU A 1 99 ? 21.967 5.357 31.490 1.00 85.00 99 LEU A O 1
ATOM 780 N N . LYS A 1 100 ? 22.089 4.971 29.279 1.00 86.62 100 LYS A N 1
ATOM 781 C CA . LYS A 1 100 ? 23.383 4.294 29.359 1.00 86.62 100 LYS A CA 1
ATOM 782 C C . LYS A 1 100 ? 24.447 5.328 29.744 1.00 86.62 100 LYS A C 1
ATOM 784 O O . LYS A 1 100 ? 24.381 6.469 29.288 1.00 86.62 100 LYS A O 1
ATOM 789 N N . GLU A 1 101 ? 25.411 4.932 30.566 1.00 89.25 101 GLU A N 1
ATOM 790 C CA . GLU A 1 101 ? 26.547 5.788 30.909 1.00 89.25 101 GLU A CA 1
ATOM 791 C C . GLU A 1 101 ? 27.244 6.258 29.619 1.00 89.25 101 GLU A C 1
ATOM 793 O O . GLU A 1 101 ? 27.466 5.460 28.703 1.00 89.25 101 GLU A O 1
ATOM 798 N N . ASN A 1 102 ? 27.506 7.566 29.516 1.00 88.25 102 ASN A N 1
ATOM 799 C CA . ASN A 1 102 ? 28.042 8.234 28.320 1.00 88.25 102 ASN A CA 1
ATOM 800 C C . ASN A 1 102 ? 27.144 8.184 27.061 1.00 88.25 102 ASN A C 1
ATOM 802 O O . ASN A 1 102 ? 27.641 8.247 25.935 1.00 88.25 102 ASN A O 1
ATOM 806 N N . ALA A 1 103 ? 25.818 8.069 27.208 1.00 86.94 103 ALA A N 1
ATOM 807 C CA . ALA A 1 103 ? 24.902 8.133 26.067 1.00 86.94 103 ALA A CA 1
ATOM 808 C C . ALA A 1 103 ? 24.930 9.514 25.384 1.00 86.94 103 ALA A C 1
ATOM 810 O O . ALA A 1 103 ? 24.512 10.516 25.960 1.00 86.94 103 ALA A O 1
ATOM 811 N N . VAL A 1 104 ? 25.358 9.550 24.120 1.00 87.75 104 VAL A N 1
ATOM 812 C CA . VAL A 1 104 ? 25.307 10.752 23.276 1.00 87.75 104 VAL A CA 1
ATOM 813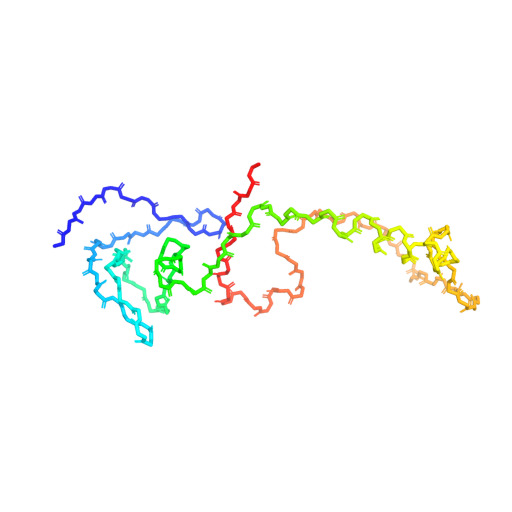 C C . VAL A 1 104 ? 23.956 10.797 22.549 1.00 87.75 104 VAL A C 1
ATOM 815 O O . VAL A 1 104 ? 23.614 9.833 21.854 1.00 87.75 104 VAL A O 1
ATOM 818 N N . PRO A 1 105 ? 23.163 11.876 22.678 1.00 83.25 105 PRO A N 1
ATOM 819 C CA . PRO A 1 105 ? 21.924 12.014 21.924 1.00 83.25 105 PRO A CA 1
ATOM 820 C C . PRO A 1 105 ? 22.240 12.138 20.429 1.00 83.25 105 PRO A C 1
ATOM 822 O O . PRO A 1 105 ? 23.006 12.999 20.009 1.00 83.25 105 PRO A O 1
ATOM 825 N N . ILE A 1 106 ? 21.635 11.275 19.610 1.00 83.94 106 ILE A N 1
ATOM 826 C CA . ILE A 1 106 ? 21.783 11.308 18.150 1.00 83.94 106 ILE A CA 1
ATOM 827 C C . ILE A 1 106 ? 20.417 11.598 17.539 1.00 83.94 106 ILE A C 1
ATOM 829 O O . ILE A 1 106 ? 19.513 10.758 17.590 1.00 83.94 106 ILE A O 1
ATOM 833 N N . ALA A 1 107 ? 20.280 12.760 16.903 1.00 84.69 107 ALA A N 1
ATOM 834 C CA . ALA A 1 107 ? 19.144 13.044 16.039 1.00 84.69 107 ALA A CA 1
ATOM 835 C C . ALA A 1 107 ? 19.261 12.182 14.773 1.00 84.69 107 ALA A C 1
ATOM 837 O O . ALA A 1 107 ? 20.166 12.359 13.958 1.00 84.69 107 ALA A O 1
ATOM 838 N N . ARG A 1 108 ? 18.368 11.199 14.616 1.00 79.88 108 ARG A N 1
ATOM 839 C CA . ARG A 1 108 ? 18.327 10.366 13.408 1.00 79.88 108 ARG A CA 1
ATOM 840 C C . ARG A 1 108 ? 17.395 11.015 12.385 1.00 79.88 108 ARG A C 1
ATOM 842 O O . ARG A 1 108 ? 16.231 11.226 12.723 1.00 79.88 108 ARG A O 1
ATOM 849 N N . PRO A 1 109 ? 17.854 11.281 11.150 1.00 80.81 109 PRO A N 1
ATOM 850 C CA . PRO A 1 109 ? 16.988 11.844 10.126 1.00 80.81 109 PRO A CA 1
ATOM 851 C C . PRO A 1 109 ? 15.818 10.896 9.812 1.00 80.81 109 PRO A C 1
ATOM 853 O O . PRO A 1 109 ? 15.952 9.672 9.979 1.00 80.81 109 PRO A O 1
ATOM 856 N N . PRO A 1 110 ? 14.680 11.434 9.332 1.00 81.00 110 PRO A N 1
ATOM 857 C CA . PRO A 1 110 ? 13.564 10.627 8.857 1.00 81.00 110 PRO A CA 1
ATOM 858 C C . PRO A 1 110 ? 14.046 9.601 7.828 1.00 81.00 110 PRO A C 1
ATOM 860 O O . PRO A 1 110 ? 14.695 9.937 6.837 1.00 81.00 110 PRO A O 1
ATOM 863 N N . ARG A 1 111 ? 13.761 8.319 8.068 1.00 73.50 111 ARG A N 1
ATOM 864 C CA . ARG A 1 111 ? 14.138 7.247 7.142 1.00 73.50 111 ARG A CA 1
ATOM 865 C C . ARG A 1 111 ? 13.046 7.054 6.106 1.00 73.50 111 ARG A C 1
ATOM 867 O O . ARG A 1 111 ? 11.881 6.941 6.468 1.00 73.50 111 ARG A O 1
ATOM 874 N N . ARG A 1 112 ? 13.446 6.892 4.841 1.00 69.31 112 ARG A N 1
ATOM 875 C CA . ARG A 1 112 ? 12.530 6.513 3.752 1.00 69.31 112 ARG A CA 1
ATOM 876 C C . ARG A 1 112 ? 11.811 5.187 4.008 1.00 69.31 112 ARG A C 1
ATOM 878 O O . ARG A 1 112 ? 10.665 5.038 3.620 1.00 69.31 112 ARG A O 1
ATOM 885 N N . ILE A 1 113 ? 12.478 4.240 4.672 1.00 69.25 113 ILE A N 1
ATOM 886 C CA . ILE A 1 113 ? 11.908 2.941 5.038 1.00 69.25 113 ILE A CA 1
ATOM 887 C C . ILE A 1 113 ? 12.104 2.731 6.548 1.00 69.25 113 ILE A C 1
ATOM 889 O O . ILE A 1 113 ? 13.237 2.853 7.037 1.00 69.25 113 ILE A O 1
ATOM 893 N N . PRO A 1 114 ? 11.039 2.409 7.304 1.00 75.12 114 PRO A N 1
ATOM 894 C CA . PRO A 1 114 ? 11.136 2.021 8.707 1.00 75.12 114 PRO A CA 1
ATOM 895 C C . PRO A 1 114 ? 12.162 0.905 8.935 1.00 75.12 114 PRO A C 1
ATOM 897 O O . PRO A 1 114 ? 12.302 -0.006 8.124 1.00 75.12 114 PRO A O 1
ATOM 900 N N . VAL A 1 115 ? 12.873 0.941 10.068 1.00 71.38 115 VAL A N 1
ATOM 901 C CA . VAL A 1 115 ? 13.924 -0.052 10.374 1.00 71.38 115 VAL A CA 1
ATOM 902 C C . VAL A 1 115 ? 13.375 -1.469 10.412 1.00 71.38 115 VAL A C 1
ATOM 904 O O . VAL A 1 115 ? 14.028 -2.376 9.905 1.00 71.38 115 VAL A O 1
ATOM 907 N N . SER A 1 116 ? 12.174 -1.628 10.965 1.00 71.31 116 SER A N 1
ATOM 908 C CA . SER A 1 116 ? 11.445 -2.894 11.034 1.00 71.31 116 SER A CA 1
ATOM 909 C C . SER A 1 116 ? 11.175 -3.503 9.657 1.00 71.31 116 SER A C 1
ATOM 911 O O . SER A 1 116 ? 11.153 -4.719 9.523 1.00 71.31 116 SER A O 1
ATOM 913 N N . LEU A 1 117 ? 11.036 -2.676 8.616 1.00 66.94 117 LEU A N 1
ATOM 914 C CA . LEU A 1 117 ? 10.741 -3.119 7.251 1.00 66.94 117 LEU A CA 1
ATOM 915 C C . LEU A 1 117 ? 12.000 -3.378 6.410 1.00 66.94 117 LEU A C 1
ATOM 917 O O . LEU A 1 117 ? 11.891 -3.811 5.265 1.00 66.94 117 LEU A O 1
ATOM 921 N N . ARG A 1 118 ? 13.208 -3.175 6.958 1.00 65.44 118 ARG A N 1
ATOM 922 C CA . ARG A 1 118 ? 14.462 -3.374 6.208 1.00 65.44 118 ARG A CA 1
ATOM 923 C C . ARG A 1 118 ? 14.756 -4.833 5.858 1.00 65.44 118 ARG A C 1
ATOM 925 O O . ARG A 1 118 ? 15.450 -5.068 4.880 1.00 65.44 118 ARG A O 1
ATOM 932 N N . CYS A 1 119 ? 14.207 -5.795 6.597 1.00 56.31 119 CYS A N 1
ATOM 933 C CA . CYS A 1 119 ? 14.333 -7.218 6.259 1.00 56.31 119 CYS A CA 1
ATOM 934 C C . CYS A 1 119 ? 13.331 -7.648 5.164 1.00 56.31 119 CYS A C 1
ATOM 936 O O . CYS A 1 119 ? 13.555 -8.619 4.454 1.00 56.31 119 CYS A O 1
ATOM 938 N N . CYS A 1 120 ? 12.245 -6.886 4.977 1.00 52.88 120 CYS A N 1
ATOM 939 C CA . CYS A 1 120 ? 11.147 -7.193 4.054 1.00 52.88 120 CYS A CA 1
ATOM 940 C C . CYS A 1 120 ? 11.258 -6.454 2.706 1.00 52.88 120 CYS A C 1
ATOM 942 O O . CYS A 1 120 ? 10.244 -6.217 2.052 1.00 52.88 120 CYS A O 1
ATOM 944 N N . GLN A 1 121 ? 12.472 -6.097 2.264 1.00 48.78 121 GLN A N 1
ATOM 945 C CA . GLN A 1 121 ? 12.727 -5.334 1.025 1.00 48.78 121 GLN A CA 1
ATOM 946 C C . GLN A 1 121 ? 12.167 -5.970 -0.265 1.00 48.78 121 GLN A C 1
ATOM 948 O O . GLN A 1 121 ? 12.150 -5.326 -1.311 1.00 48.78 121 GLN A O 1
ATOM 953 N N . LEU A 1 122 ? 11.684 -7.213 -0.207 1.00 46.25 122 LEU A N 1
ATOM 954 C CA . LEU A 1 122 ? 11.032 -7.901 -1.322 1.00 46.25 122 LEU A CA 1
ATOM 955 C C . LEU A 1 122 ? 9.571 -7.476 -1.544 1.00 46.25 122 LEU A C 1
ATOM 957 O O . LEU A 1 122 ? 9.030 -7.712 -2.623 1.00 46.25 122 LEU A O 1
ATOM 961 N N . LEU A 1 123 ? 8.932 -6.811 -0.578 1.00 42.69 123 LEU A N 1
ATOM 962 C CA . LEU A 1 123 ? 7.615 -6.210 -0.774 1.00 42.69 123 LEU A CA 1
ATOM 963 C C . LEU A 1 123 ? 7.800 -4.779 -1.286 1.00 42.69 123 LEU A C 1
ATOM 965 O O . LEU A 1 123 ? 7.760 -3.814 -0.524 1.00 42.69 123 LEU A O 1
ATOM 969 N N . LYS A 1 124 ? 8.010 -4.647 -2.602 1.00 46.03 124 LYS A N 1
ATOM 970 C CA . LYS A 1 124 ? 7.853 -3.380 -3.334 1.00 46.03 124 LYS A CA 1
ATOM 971 C C . LYS A 1 124 ? 6.384 -2.942 -3.247 1.00 46.03 124 LYS A C 1
ATOM 973 O O . LYS A 1 124 ? 5.611 -3.129 -4.181 1.00 46.03 124 LYS A O 1
ATOM 978 N N . LEU A 1 125 ? 5.982 -2.401 -2.102 1.00 41.34 125 LEU A N 1
ATOM 979 C CA . LEU A 1 125 ? 4.708 -1.715 -1.947 1.00 41.34 125 LEU A CA 1
ATOM 980 C C . LEU A 1 125 ? 4.809 -0.397 -2.715 1.00 41.34 125 LEU A C 1
ATOM 982 O O . LEU A 1 125 ? 5.495 0.537 -2.302 1.00 41.34 125 LEU A O 1
ATOM 986 N N . ILE A 1 126 ? 4.153 -0.354 -3.872 1.00 44.16 126 ILE A N 1
ATOM 987 C CA . ILE A 1 126 ? 3.904 0.873 -4.622 1.00 44.16 126 ILE A CA 1
ATOM 988 C C . ILE A 1 126 ? 2.855 1.643 -3.820 1.00 44.16 126 ILE A C 1
ATOM 990 O O . ILE A 1 126 ? 1.660 1.393 -3.950 1.00 44.16 126 ILE A O 1
ATOM 994 N N . ILE A 1 127 ? 3.300 2.533 -2.936 1.00 38.12 127 ILE A N 1
ATOM 995 C CA . ILE A 1 127 ? 2.412 3.520 -2.324 1.00 38.12 127 ILE A CA 1
ATOM 996 C C . ILE A 1 127 ? 2.477 4.762 -3.219 1.00 38.12 127 ILE A C 1
ATOM 998 O O . ILE A 1 127 ? 3.572 5.309 -3.386 1.00 38.12 127 ILE A O 1
ATOM 1002 N N . PRO A 1 128 ? 1.361 5.197 -3.832 1.00 35.22 128 PRO A N 1
ATOM 1003 C CA . PRO A 1 128 ? 1.342 6.449 -4.570 1.00 35.22 128 PRO A CA 1
ATOM 1004 C C . PRO A 1 128 ? 1.684 7.602 -3.624 1.00 35.22 128 PRO A C 1
ATOM 1006 O O . PRO A 1 128 ? 1.199 7.675 -2.494 1.00 35.22 128 PRO A O 1
ATOM 1009 N N . ARG A 1 129 ? 2.560 8.490 -4.092 1.00 33.41 129 ARG A N 1
ATOM 1010 C CA . ARG A 1 129 ? 2.873 9.745 -3.418 1.00 33.41 129 ARG A CA 1
ATOM 1011 C C . ARG A 1 129 ? 1.614 10.609 -3.482 1.00 33.41 129 ARG A C 1
ATOM 1013 O O . ARG A 1 129 ? 1.185 10.960 -4.573 1.00 33.41 129 ARG A O 1
ATOM 1020 N N . VAL A 1 130 ? 1.007 10.876 -2.331 1.00 33.28 130 VAL A N 1
ATOM 1021 C CA . VAL A 1 130 ? -0.000 11.930 -2.200 1.00 33.28 130 VAL A CA 1
ATOM 1022 C C . VAL A 1 130 ? 0.793 13.223 -2.029 1.00 33.28 130 VAL A C 1
ATOM 1024 O O . VAL A 1 130 ? 1.589 13.318 -1.092 1.00 33.28 130 VAL A O 1
ATOM 1027 N N . GLU A 1 131 ? 0.682 14.124 -3.004 1.00 38.72 131 GLU A N 1
ATOM 1028 C CA . GLU A 1 131 ? 1.112 15.522 -2.863 1.00 38.72 131 GLU A CA 1
ATOM 1029 C C . GLU A 1 131 ? 0.117 16.299 -2.002 1.00 38.72 131 GLU A C 1
ATOM 1031 O O . GLU A 1 131 ? -1.100 16.015 -2.107 1.00 38.72 131 GLU A O 1
#

Foldseek 3Di:
DDDDPDWDAAPPRDTADFPAKDWDWDDDVPAIDTDIATHGPDPDDGDDDPVNCVSNVVDDDDPDDPCPPVVVVVVVVCVVPVVVVPDPDDDPDDDDDDDDVPDDDDDDPDDPDDPVCPVVVSPRPPDDDDD